Protein AF-A0A8R2AAB5-F1 (afdb_monomer_lite)

pLDDT: mean 83.68, std 8.94, range [48.75, 91.06]

Secondary structure (DSSP, 8-state):
--BBSSTT---BTTT-TT--EEEPPSSHHHHHH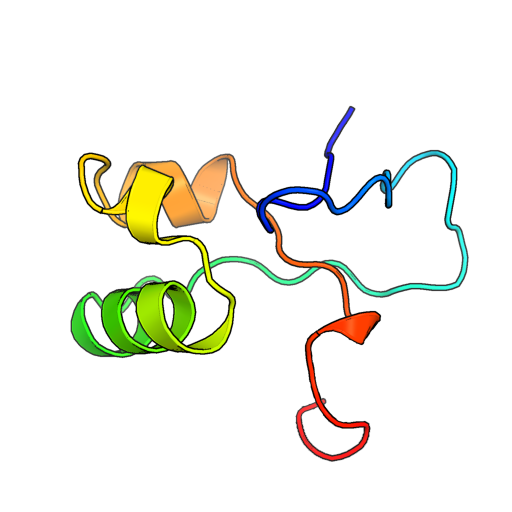HHHHTT-GGGTTS-HHHHHHH-EEEGGGS-TT--

Radius of gyration: 11.23 Å; chains: 1; bounding box: 31×19×29 Å

Organism: Acyrthosiphon pisum (NCBI:txid7029)

InterPro domains:
  IPR006612 THAP-type zinc finger [PF05485] (4-64)
  IPR006612 THAP-type zinc finger [PS50950] (1-67)
  IPR026516 THAP domain-containing protein 1/10 [PTHR46600] (1-67)
  IPR038441 THAP-type zinc finger superfamily [G3DSA:6.20.210.20] (6-67)

Foldseek 3Di:
DAFALAPPGRDDCVPDVPKDWAAQDLDPVSNVVCCVQSVNVVCVVDDSVCRRPRHTHIRVSPDPVPD

Sequence (67 aa):
MTTCAVKFCDNKMSLTKNISYFRFPSDPLRCKQWMEKCQTEHLLKKDATILYKNYRVCGVHFEDKCF

Structure (mmCIF, N/CA/C/O backbone):
data_AF-A0A8R2AAB5-F1
#
_entry.id   AF-A0A8R2AAB5-F1
#
loop_
_atom_site.group_PDB
_atom_site.id
_atom_site.type_symbol
_atom_site.label_atom_id
_atom_site.label_alt_id
_atom_site.label_comp_id
_atom_site.label_asym_id
_atom_site.label_entity_id
_atom_site.label_seq_id
_atom_site.pdbx_PDB_ins_code
_atom_site.Cartn_x
_atom_site.Cartn_y
_atom_site.Cartn_z
_atom_site.occupancy
_atom_site.B_iso_or_equiv
_atom_site.auth_seq_id
_atom_site.auth_comp_id
_atom_site.auth_asym_id
_atom_site.auth_atom_id
_atom_site.pdbx_PDB_model_num
ATOM 1 N N . MET A 1 1 ? 12.696 7.244 7.029 1.00 58.69 1 MET A N 1
ATOM 2 C CA . MET A 1 1 ? 12.702 6.329 5.864 1.00 58.69 1 MET A CA 1
ATOM 3 C C . MET A 1 1 ? 11.294 5.804 5.674 1.00 58.69 1 MET A C 1
ATOM 5 O O . MET A 1 1 ? 10.704 5.371 6.654 1.00 58.69 1 MET A O 1
ATOM 9 N N . THR A 1 2 ? 10.744 5.879 4.465 1.00 74.88 2 THR A N 1
ATOM 10 C CA . THR A 1 2 ? 9.385 5.395 4.184 1.00 74.88 2 THR A CA 1
ATOM 11 C C . THR A 1 2 ? 9.479 4.018 3.537 1.00 74.88 2 THR A C 1
ATOM 13 O O . THR A 1 2 ? 9.939 3.897 2.402 1.00 74.88 2 THR A O 1
ATOM 16 N N . THR A 1 3 ? 9.107 2.985 4.286 1.00 87.62 3 THR A N 1
ATOM 17 C CA . THR A 1 3 ? 9.032 1.596 3.810 1.00 87.62 3 THR A CA 1
ATOM 18 C C . THR A 1 3 ? 7.631 1.317 3.283 1.00 87.62 3 THR A C 1
ATOM 20 O O . THR A 1 3 ? 6.667 1.967 3.703 1.00 87.62 3 THR A O 1
ATOM 23 N N . CYS A 1 4 ? 7.511 0.369 2.358 1.00 90.81 4 CYS A N 1
ATOM 24 C CA . CYS A 1 4 ? 6.212 -0.124 1.941 1.00 90.81 4 CYS A CA 1
ATOM 25 C C . CYS A 1 4 ? 5.421 -0.676 3.139 1.00 90.81 4 CYS A C 1
ATOM 27 O O . CYS A 1 4 ? 5.963 -1.347 4.012 1.00 90.81 4 CYS A O 1
ATOM 29 N N . ALA A 1 5 ? 4.129 -0.371 3.170 1.00 90.56 5 ALA A N 1
ATOM 30 C CA . ALA A 1 5 ? 3.199 -0.824 4.191 1.00 90.56 5 ALA A CA 1
ATOM 31 C C . ALA A 1 5 ? 2.789 -2.298 4.027 1.00 90.56 5 ALA A C 1
ATOM 33 O O . ALA A 1 5 ? 2.222 -2.866 4.954 1.00 90.56 5 ALA A O 1
ATOM 34 N N . VAL A 1 6 ? 3.041 -2.905 2.862 1.00 89.25 6 VAL A N 1
ATOM 35 C CA . VAL A 1 6 ? 2.693 -4.302 2.568 1.00 89.25 6 VAL A CA 1
ATOM 36 C C . VAL A 1 6 ? 3.546 -5.243 3.400 1.00 89.25 6 VAL A C 1
ATOM 38 O O . VAL A 1 6 ? 4.763 -5.083 3.507 1.00 89.25 6 VAL A O 1
ATOM 41 N N . LYS A 1 7 ? 2.892 -6.233 4.012 1.00 83.69 7 LYS A N 1
ATOM 42 C CA . LYS A 1 7 ? 3.571 -7.227 4.839 1.00 83.69 7 LYS A CA 1
ATOM 43 C C . LYS A 1 7 ? 4.585 -7.987 3.974 1.00 83.69 7 LYS A C 1
ATOM 45 O O . LYS A 1 7 ? 4.242 -8.420 2.882 1.00 83.69 7 LYS A O 1
ATOM 50 N N . PHE A 1 8 ? 5.810 -8.147 4.477 1.00 84.19 8 PHE A N 1
ATOM 51 C CA . PHE A 1 8 ? 6.932 -8.783 3.766 1.00 84.19 8 PHE A CA 1
ATOM 52 C C . PHE A 1 8 ? 7.430 -8.040 2.515 1.00 84.19 8 PHE A C 1
ATOM 54 O O . PHE A 1 8 ? 8.147 -8.620 1.706 1.00 84.19 8 PHE A O 1
ATOM 61 N N . CYS A 1 9 ? 7.089 -6.759 2.350 1.00 87.81 9 CYS A N 1
ATOM 62 C CA . CYS A 1 9 ? 7.669 -5.938 1.295 1.00 87.81 9 CYS A CA 1
ATOM 63 C C . CYS A 1 9 ? 8.867 -5.136 1.819 1.00 87.81 9 CYS A C 1
ATOM 65 O O . CYS A 1 9 ? 8.718 -4.235 2.646 1.00 87.81 9 CYS A O 1
ATOM 67 N N . ASP A 1 10 ? 10.051 -5.422 1.279 1.00 86.38 10 ASP A N 1
ATOM 68 C CA . ASP A 1 10 ? 11.302 -4.753 1.656 1.00 86.38 10 ASP A CA 1
ATOM 69 C C . ASP A 1 10 ? 11.594 -3.479 0.848 1.00 86.38 10 ASP A C 1
ATOM 71 O O . ASP A 1 10 ? 12.631 -2.835 1.039 1.00 86.38 10 ASP A O 1
ATOM 75 N N . ASN A 1 11 ? 10.673 -3.068 -0.032 1.00 89.00 11 ASN A N 1
ATOM 76 C CA . ASN A 1 11 ? 10.832 -1.856 -0.828 1.00 89.00 11 ASN A CA 1
ATOM 77 C C . ASN A 1 11 ? 10.831 -0.615 0.070 1.00 89.00 11 ASN A C 1
ATOM 79 O O . ASN A 1 11 ? 9.838 -0.273 0.724 1.00 89.00 11 ASN A O 1
ATOM 83 N N . LYS A 1 12 ? 11.938 0.126 0.033 1.00 86.88 12 LYS A N 1
ATOM 84 C CA . LYS A 1 12 ? 12.136 1.373 0.779 1.00 86.88 12 LYS A CA 1
ATOM 85 C C . LYS A 1 12 ? 12.331 2.514 -0.197 1.00 86.88 12 LYS A C 1
ATOM 87 O O . LYS A 1 12 ? 13.198 2.431 -1.060 1.00 86.88 12 LYS A O 1
ATOM 92 N N . MET A 1 13 ? 11.611 3.613 0.013 1.00 83.25 13 MET A N 1
ATOM 93 C CA . MET A 1 13 ? 11.626 4.769 -0.891 1.00 83.25 13 MET A CA 1
ATOM 94 C C . MET A 1 13 ? 13.030 5.362 -1.081 1.00 83.25 13 MET A C 1
ATOM 96 O O . MET A 1 13 ? 13.332 5.935 -2.118 1.00 83.25 13 MET A O 1
ATOM 100 N N . SER A 1 14 ? 13.913 5.189 -0.095 1.00 83.00 14 SER A N 1
ATOM 101 C CA . SER A 1 14 ? 15.319 5.596 -0.170 1.00 83.00 14 SER A CA 1
ATOM 102 C C . SER A 1 14 ? 16.213 4.658 -0.991 1.00 83.00 14 SER A C 1
ATOM 104 O O . SER A 1 14 ? 17.277 5.085 -1.424 1.00 83.00 14 SER A O 1
ATOM 106 N N . LEU A 1 15 ? 15.823 3.392 -1.172 1.00 83.88 15 LEU A N 1
ATOM 107 C CA . LEU A 1 15 ? 16.613 2.364 -1.863 1.00 83.88 15 LEU A CA 1
ATOM 108 C C . LEU A 1 15 ? 16.102 2.099 -3.283 1.00 83.88 15 LEU A C 1
ATOM 110 O O . LEU A 1 15 ? 16.898 1.869 -4.188 1.00 83.88 15 LEU A O 1
ATOM 114 N N . THR A 1 16 ? 14.790 2.166 -3.504 1.00 82.62 16 THR A N 1
ATOM 115 C CA . THR A 1 16 ? 14.174 1.870 -4.802 1.00 82.62 16 THR A CA 1
ATOM 116 C C . THR A 1 16 ? 13.786 3.156 -5.522 1.00 82.62 16 THR A C 1
ATOM 118 O O . THR A 1 16 ? 12.684 3.675 -5.346 1.00 82.62 16 THR A O 1
ATOM 121 N N . LYS A 1 17 ? 14.706 3.674 -6.345 1.00 75.75 17 LYS A N 1
ATOM 122 C CA . LYS A 1 17 ? 14.542 4.960 -7.048 1.00 75.75 17 LYS A CA 1
ATOM 123 C C . LYS A 1 17 ? 13.547 4.941 -8.221 1.00 75.75 17 LYS A C 1
ATOM 125 O O . LYS A 1 17 ? 13.103 6.005 -8.624 1.00 75.75 17 LYS A O 1
ATOM 130 N N . ASN A 1 18 ? 13.166 3.764 -8.725 1.00 83.56 18 ASN A N 1
ATOM 131 C CA . ASN A 1 18 ? 12.303 3.611 -9.910 1.00 83.56 18 ASN A CA 1
ATOM 132 C C . ASN A 1 18 ? 10.887 3.110 -9.583 1.00 83.56 18 ASN A C 1
ATOM 134 O O . ASN A 1 18 ? 10.210 2.567 -10.449 1.00 83.56 18 ASN A O 1
ATOM 138 N N . ILE A 1 19 ? 10.449 3.233 -8.329 1.00 87.75 19 ILE A N 1
ATOM 139 C CA . ILE A 1 19 ? 9.140 2.744 -7.892 1.00 87.75 19 ILE A CA 1
ATOM 140 C C . ILE A 1 19 ? 8.367 3.906 -7.277 1.00 87.75 19 ILE A C 1
ATOM 142 O O . ILE A 1 19 ? 8.864 4.590 -6.382 1.00 87.75 19 ILE A O 1
ATOM 146 N N . SER A 1 20 ? 7.133 4.109 -7.733 1.00 88.81 20 SER A N 1
ATOM 147 C CA . SER A 1 20 ? 6.221 5.091 -7.145 1.00 88.81 20 SER A CA 1
ATOM 148 C C . SER A 1 20 ? 5.724 4.633 -5.774 1.00 88.81 20 SER A C 1
ATOM 150 O O . SER A 1 20 ? 5.549 3.443 -5.527 1.00 88.81 20 SER A O 1
ATOM 152 N N . TYR A 1 21 ? 5.461 5.576 -4.872 1.00 89.12 21 TYR A N 1
ATOM 153 C CA . TYR A 1 21 ? 4.924 5.296 -3.540 1.00 89.12 21 TYR A CA 1
ATOM 154 C C . TYR A 1 21 ? 3.605 6.029 -3.341 1.00 89.12 21 TYR A C 1
ATOM 156 O O . TYR A 1 21 ? 3.566 7.258 -3.261 1.00 89.12 21 TYR A O 1
ATOM 164 N N . PHE A 1 22 ? 2.529 5.268 -3.196 1.00 89.25 22 PHE A N 1
ATOM 165 C CA . PHE A 1 22 ? 1.176 5.791 -3.116 1.00 89.25 22 PHE A CA 1
ATOM 166 C C . PHE A 1 22 ? 0.679 5.892 -1.684 1.00 89.25 22 PHE A C 1
ATOM 168 O O . PHE A 1 22 ? 0.994 5.057 -0.836 1.00 89.25 22 PHE A O 1
ATOM 175 N N . ARG A 1 23 ? -0.100 6.938 -1.407 1.00 90.75 23 ARG A N 1
ATOM 176 C CA . ARG A 1 23 ? -0.745 7.144 -0.104 1.00 90.75 23 ARG A CA 1
ATOM 177 C C . ARG A 1 23 ? -1.981 6.265 -0.006 1.00 90.75 23 ARG A C 1
ATOM 179 O O . ARG A 1 23 ? -2.653 6.058 -1.009 1.00 90.75 23 ARG A O 1
ATOM 186 N N . PHE A 1 24 ? -2.316 5.839 1.209 1.00 89.81 24 PHE A N 1
ATOM 187 C CA . PHE A 1 24 ? -3.649 5.298 1.456 1.00 89.81 24 PHE A CA 1
ATOM 188 C C . PHE A 1 24 ? -4.715 6.344 1.103 1.00 89.81 24 PHE A C 1
ATOM 190 O O . PHE A 1 24 ? -4.472 7.527 1.336 1.00 89.81 24 PHE A O 1
ATOM 197 N N . PRO A 1 25 ? -5.877 5.949 0.564 1.00 86.62 25 PRO A N 1
ATOM 198 C CA . PRO A 1 25 ? -6.994 6.858 0.336 1.00 86.62 25 PRO A CA 1
ATOM 199 C C . PRO A 1 25 ? -7.469 7.509 1.643 1.00 86.62 25 PRO A C 1
ATOM 201 O O . PRO A 1 25 ? -7.473 6.871 2.694 1.00 86.62 25 PRO A O 1
ATOM 204 N N . SER A 1 26 ? -7.915 8.767 1.577 1.00 84.00 26 SER A N 1
ATOM 205 C CA . SER A 1 26 ? -8.614 9.427 2.693 1.00 84.00 26 SER A CA 1
ATOM 206 C C . SER A 1 26 ? 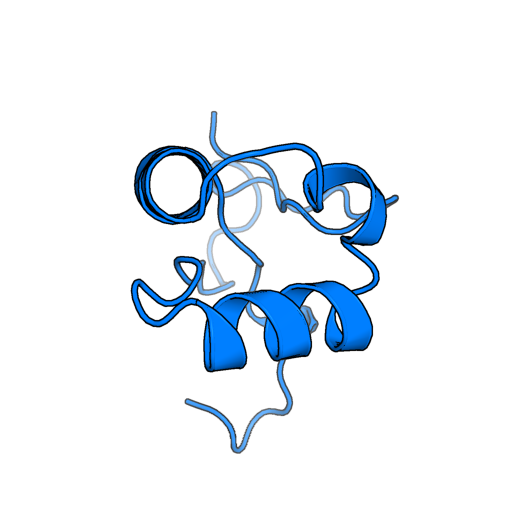-10.028 8.880 2.902 1.00 84.00 26 SER A C 1
ATOM 208 O O . SER A 1 26 ? -10.555 8.955 4.008 1.00 84.00 26 SER A O 1
ATOM 210 N N . ASP A 1 27 ? -10.629 8.332 1.845 1.00 87.31 27 ASP A N 1
ATOM 211 C CA . ASP A 1 27 ? -11.932 7.680 1.890 1.00 87.31 27 ASP A CA 1
ATOM 212 C C . ASP A 1 27 ? -11.848 6.346 2.663 1.00 87.31 27 ASP A C 1
ATOM 214 O O . ASP A 1 27 ? -11.071 5.469 2.268 1.00 87.31 27 ASP A O 1
ATOM 218 N N . PRO A 1 28 ? -12.628 6.157 3.745 1.00 84.19 28 PRO A N 1
ATOM 219 C CA . PRO A 1 28 ? -12.549 4.960 4.582 1.00 84.19 28 PRO A CA 1
ATOM 220 C C . PRO A 1 28 ? -12.868 3.659 3.841 1.00 84.19 28 PRO A C 1
ATOM 222 O O . PRO A 1 28 ? -12.239 2.633 4.108 1.00 84.19 28 PRO A O 1
ATOM 225 N N . LEU A 1 29 ? -13.815 3.688 2.897 1.00 87.94 29 LEU A N 1
ATOM 226 C CA . LEU A 1 29 ? -14.226 2.500 2.151 1.00 87.94 29 LEU A CA 1
ATOM 227 C C . LEU A 1 29 ? -13.114 2.051 1.197 1.00 87.94 29 LEU A C 1
ATOM 229 O O . LEU A 1 29 ? -12.713 0.885 1.219 1.00 87.94 29 LEU A O 1
ATOM 233 N N . ARG A 1 30 ? -12.548 2.984 0.425 1.00 86.94 30 ARG A N 1
ATOM 234 C CA . ARG A 1 30 ? -11.389 2.720 -0.440 1.00 86.94 30 ARG A CA 1
ATOM 235 C C . ARG A 1 30 ? -10.156 2.332 0.364 1.00 86.94 30 ARG A C 1
ATOM 237 O O . ARG A 1 30 ? -9.405 1.463 -0.068 1.00 86.94 30 ARG A O 1
ATOM 244 N N . CYS A 1 31 ? -9.946 2.945 1.529 1.00 87.75 31 CYS A N 1
ATOM 245 C CA . CYS A 1 31 ? -8.852 2.587 2.426 1.00 87.75 31 CYS A CA 1
ATOM 246 C C . CYS A 1 31 ? -8.981 1.131 2.898 1.00 87.75 31 CYS A C 1
ATOM 248 O O . CYS A 1 31 ? -8.004 0.386 2.853 1.00 87.75 31 CYS A O 1
ATOM 250 N N . LYS A 1 32 ? -10.194 0.685 3.251 1.00 86.38 32 LYS A N 1
ATOM 251 C CA . LYS A 1 32 ? -10.459 -0.718 3.596 1.00 86.38 32 LYS A CA 1
ATOM 252 C C . LYS A 1 32 ? -10.199 -1.666 2.425 1.00 86.38 32 LYS A C 1
ATOM 254 O O . LYS A 1 32 ? -9.490 -2.651 2.603 1.00 86.38 32 LYS A O 1
ATOM 259 N N . GLN A 1 33 ? -10.684 -1.334 1.229 1.00 87.38 33 GLN A N 1
ATOM 260 C CA . GLN A 1 33 ? -10.418 -2.128 0.023 1.00 87.38 33 GLN A CA 1
ATOM 261 C C . GLN A 1 33 ? -8.917 -2.231 -0.273 1.00 87.38 33 GLN A C 1
ATOM 263 O O . GLN A 1 33 ? -8.423 -3.305 -0.604 1.00 87.38 33 GLN A O 1
ATOM 268 N N . TRP A 1 34 ? -8.175 -1.132 -0.117 1.00 88.38 34 TRP A N 1
ATOM 269 C CA . TRP A 1 34 ? -6.715 -1.135 -0.211 1.00 88.38 34 TRP A CA 1
ATOM 270 C C . TRP A 1 34 ? -6.080 -2.045 0.832 1.00 88.38 34 TRP A C 1
ATOM 272 O O . TRP A 1 34 ? -5.151 -2.782 0.506 1.00 88.38 34 TRP A O 1
ATOM 282 N N . MET A 1 35 ? -6.582 -2.020 2.067 1.00 86.69 35 MET A N 1
ATOM 283 C CA . MET A 1 35 ? -6.062 -2.871 3.129 1.00 86.69 35 MET A CA 1
ATOM 284 C C . MET A 1 35 ? -6.232 -4.359 2.829 1.00 86.69 35 MET A C 1
ATOM 286 O O . MET A 1 35 ? -5.276 -5.117 2.995 1.00 86.69 35 MET A O 1
ATOM 290 N N . GLU A 1 36 ? -7.395 -4.749 2.316 1.00 86.00 36 GLU A N 1
ATOM 291 C CA . GLU A 1 36 ? -7.697 -6.125 1.908 1.00 86.00 36 GLU A CA 1
ATOM 292 C C . GLU A 1 36 ? -6.869 -6.541 0.679 1.00 86.00 36 GLU A C 1
ATOM 294 O O . GLU A 1 36 ? -6.190 -7.566 0.694 1.00 86.00 36 GLU A O 1
ATOM 299 N N . LYS A 1 37 ? -6.849 -5.719 -0.378 1.00 84.81 37 LYS A N 1
ATOM 300 C CA . LYS A 1 37 ? -6.163 -6.039 -1.644 1.00 84.81 37 LYS A CA 1
ATOM 301 C C . LYS A 1 37 ? -4.640 -6.036 -1.530 1.00 84.81 37 LYS A C 1
ATOM 303 O O . LYS A 1 37 ? -3.987 -6.874 -2.139 1.00 84.81 37 LYS A O 1
ATOM 308 N N . CYS A 1 38 ? -4.073 -5.124 -0.741 1.00 84.19 38 CYS A N 1
ATOM 309 C CA . CYS A 1 38 ? -2.625 -5.022 -0.540 1.00 84.19 38 CYS A CA 1
ATOM 310 C C . CYS A 1 38 ? -2.124 -5.900 0.621 1.00 84.19 38 CYS A C 1
ATOM 312 O O . CYS A 1 38 ? -0.982 -5.739 1.045 1.00 84.19 38 CYS A O 1
ATOM 314 N N . GLN A 1 39 ? -2.965 -6.775 1.193 1.00 83.25 39 GLN A N 1
ATOM 315 C CA . GLN A 1 39 ? -2.621 -7.623 2.346 1.00 83.25 39 GLN A CA 1
ATOM 316 C C . GLN A 1 39 ? -2.053 -6.819 3.537 1.00 83.25 39 GLN A C 1
ATOM 318 O O . GLN A 1 39 ? -1.147 -7.248 4.260 1.00 83.25 39 GLN A O 1
ATOM 323 N N . THR A 1 40 ? -2.594 -5.617 3.755 1.00 84.88 40 THR A 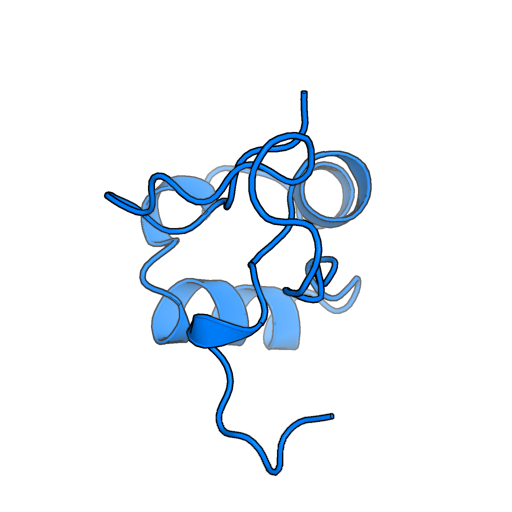N 1
ATOM 324 C CA . THR A 1 40 ? -2.227 -4.720 4.865 1.00 84.88 40 THR A CA 1
ATOM 325 C C . THR A 1 40 ? -3.250 -4.748 5.996 1.00 84.88 40 THR A C 1
ATOM 327 O O . THR A 1 40 ? -3.417 -3.784 6.731 1.00 84.88 40 THR A O 1
ATOM 330 N N . GLU A 1 41 ? -3.895 -5.892 6.206 1.00 84.38 41 GLU A N 1
ATOM 331 C CA . GLU A 1 41 ? -4.898 -6.114 7.258 1.00 84.38 41 GLU A CA 1
ATOM 332 C C . GLU A 1 41 ? -4.366 -5.827 8.672 1.00 84.38 41 GLU A C 1
ATOM 334 O O . GLU A 1 41 ? -5.102 -5.398 9.556 1.00 84.38 41 GLU A O 1
ATOM 339 N N . HIS A 1 42 ? -3.056 -5.972 8.890 1.00 83.94 42 HIS A N 1
ATOM 340 C CA . HIS A 1 42 ? -2.398 -5.594 10.145 1.00 83.94 42 HIS A CA 1
ATOM 341 C C . HIS A 1 42 ? -2.519 -4.090 10.474 1.00 83.94 42 HIS A C 1
ATOM 343 O O . HIS A 1 42 ? -2.270 -3.684 11.612 1.00 83.94 42 HIS A O 1
ATOM 349 N N . LEU A 1 43 ? -2.916 -3.266 9.499 1.00 85.19 43 LEU A N 1
ATOM 350 C CA . LEU A 1 43 ? -3.167 -1.836 9.635 1.00 85.19 43 LEU A CA 1
ATOM 351 C C . LEU A 1 43 ? -4.641 -1.490 9.888 1.00 85.19 43 LEU A C 1
ATOM 353 O O . LEU A 1 43 ? -4.910 -0.339 10.220 1.00 85.19 43 LEU A O 1
ATOM 357 N 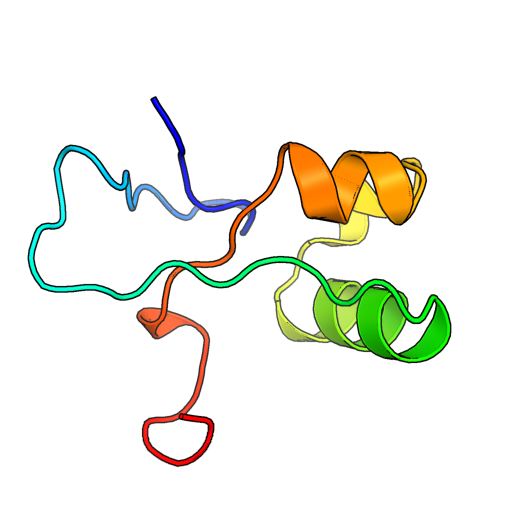N . LEU A 1 44 ? -5.572 -2.457 9.842 1.00 80.19 44 LEU A N 1
ATOM 358 C CA . LEU A 1 44 ? -7.013 -2.237 10.083 1.00 80.19 44 LEU A CA 1
ATOM 359 C C . LEU A 1 44 ? -7.320 -1.615 11.451 1.00 80.19 44 LEU A C 1
ATOM 361 O O . LEU A 1 44 ? -8.363 -0.999 11.635 1.00 80.19 44 LEU A O 1
ATOM 365 N N . LYS A 1 45 ? -6.410 -1.766 12.419 1.00 83.31 45 LYS A N 1
ATOM 366 C CA . LYS A 1 45 ? -6.531 -1.176 13.760 1.00 83.31 45 LYS A CA 1
ATOM 367 C C . LYS A 1 45 ? -6.175 0.318 13.809 1.00 83.31 45 LYS A C 1
ATOM 369 O O . LYS A 1 45 ? -6.241 0.907 14.882 1.00 83.31 45 LYS A O 1
ATOM 374 N N . LYS A 1 46 ? -5.722 0.915 12.701 1.00 84.81 46 LYS A N 1
ATOM 375 C CA . LYS A 1 46 ? -5.292 2.318 12.621 1.00 84.81 46 LYS A CA 1
ATOM 376 C C . LYS A 1 46 ? -6.298 3.147 11.831 1.00 84.81 46 LYS A C 1
ATOM 378 O O . LYS A 1 46 ? -6.842 2.696 10.830 1.00 84.81 46 LYS A O 1
ATOM 383 N N . ASP A 1 47 ? -6.451 4.399 12.239 1.00 86.06 47 ASP A N 1
ATOM 384 C CA . ASP A 1 47 ? -7.274 5.375 11.532 1.00 86.06 47 ASP A CA 1
ATOM 385 C C . ASP A 1 47 ? -6.778 5.673 10.113 1.00 86.06 47 ASP A C 1
ATOM 387 O O . ASP A 1 47 ? -5.575 5.823 9.870 1.00 86.06 47 ASP A O 1
ATOM 391 N N . ALA A 1 48 ? -7.719 5.888 9.188 1.00 84.25 48 ALA A N 1
ATOM 392 C CA . ALA A 1 48 ? -7.428 6.253 7.800 1.00 84.25 48 ALA A CA 1
ATOM 393 C C . ALA A 1 48 ? -6.568 7.528 7.694 1.00 84.25 48 ALA A C 1
ATOM 395 O O . ALA A 1 48 ? -5.704 7.633 6.824 1.00 84.25 48 ALA A O 1
ATOM 396 N N . THR A 1 49 ? -6.730 8.475 8.621 1.00 86.00 49 THR A N 1
ATOM 397 C CA . THR A 1 49 ? -5.915 9.700 8.684 1.00 86.00 49 THR A CA 1
ATOM 398 C C . THR A 1 49 ? -4.454 9.413 9.047 1.00 86.00 49 THR A C 1
ATOM 400 O O . THR A 1 49 ? -3.541 10.021 8.477 1.00 86.00 49 THR A O 1
ATOM 403 N N . ILE A 1 50 ? -4.213 8.459 9.953 1.00 87.31 50 ILE A N 1
ATOM 404 C CA . ILE A 1 50 ? -2.873 7.988 10.325 1.00 87.31 50 ILE A CA 1
ATOM 405 C C . ILE A 1 50 ? -2.244 7.252 9.141 1.00 87.31 50 ILE A C 1
ATOM 407 O O . ILE A 1 50 ? -1.065 7.478 8.844 1.00 87.31 50 ILE A O 1
ATOM 411 N N . LEU A 1 51 ? -3.027 6.417 8.452 1.00 87.81 51 LEU A N 1
ATOM 412 C CA . LEU A 1 51 ? -2.601 5.673 7.266 1.00 87.81 51 LEU A CA 1
ATOM 413 C C . LEU A 1 51 ? -2.207 6.611 6.121 1.00 87.81 51 LEU A C 1
ATOM 415 O O . LEU A 1 51 ? -1.096 6.509 5.600 1.00 87.81 51 LEU A O 1
ATOM 419 N N . TYR A 1 52 ? -3.045 7.596 5.804 1.00 87.44 52 TYR A N 1
ATOM 420 C C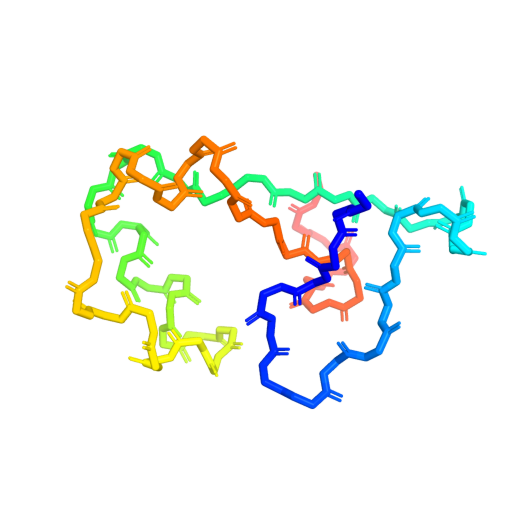A . TYR A 1 52 ? -2.778 8.604 4.774 1.00 87.44 52 TYR A CA 1
ATOM 421 C C . TYR A 1 52 ? -1.459 9.363 5.016 1.00 87.44 52 TYR A C 1
ATOM 423 O O . TYR A 1 52 ? -0.655 9.564 4.093 1.00 87.44 52 TYR A O 1
ATOM 431 N N . LYS A 1 53 ? -1.217 9.777 6.269 1.00 87.81 53 LYS A N 1
ATOM 432 C CA . LYS A 1 53 ? -0.033 10.565 6.644 1.00 87.81 53 LYS A CA 1
ATOM 433 C C . LYS A 1 53 ? 1.247 9.732 6.668 1.00 87.81 53 LYS A C 1
ATOM 435 O O . LYS A 1 53 ? 2.252 10.171 6.112 1.00 87.81 53 LYS A O 1
ATOM 440 N N . ASN A 1 54 ? 1.211 8.554 7.289 1.00 87.44 54 ASN A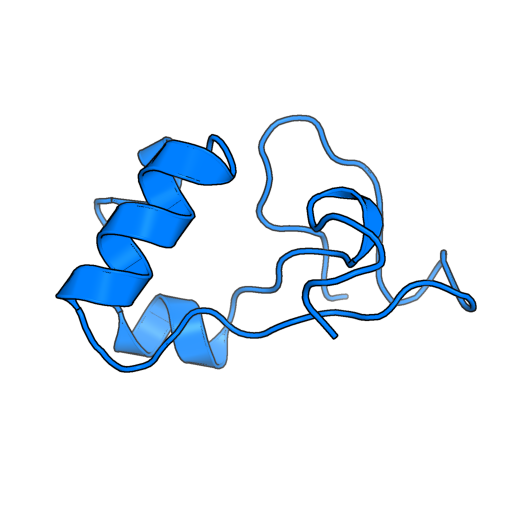 N 1
ATOM 441 C CA . ASN A 1 54 ? 2.429 7.833 7.673 1.00 87.44 54 ASN A CA 1
ATOM 442 C C . ASN A 1 54 ? 2.753 6.626 6.789 1.00 87.44 54 ASN A C 1
ATOM 444 O O . ASN A 1 54 ? 3.895 6.172 6.790 1.00 87.44 54 ASN A O 1
ATOM 448 N N . TYR A 1 55 ? 1.782 6.104 6.038 1.00 89.44 55 TYR A N 1
ATOM 449 C CA . TYR A 1 55 ? 1.938 4.849 5.312 1.00 89.44 55 TYR A CA 1
ATOM 450 C C . TYR A 1 55 ? 1.907 5.060 3.796 1.00 89.44 55 TYR A C 1
ATOM 452 O O . TYR A 1 55 ? 1.221 5.941 3.258 1.00 89.44 55 TYR A O 1
ATOM 460 N N . ARG A 1 56 ? 2.700 4.248 3.093 1.00 90.56 56 ARG A N 1
ATOM 461 C CA . ARG A 1 56 ? 2.756 4.210 1.631 1.00 90.56 56 ARG A CA 1
ATOM 462 C C . ARG A 1 56 ? 2.784 2.773 1.136 1.00 90.56 56 ARG A C 1
ATOM 464 O O . ARG A 1 56 ? 3.465 1.940 1.726 1.00 90.56 56 ARG A O 1
ATOM 471 N N . VAL A 1 57 ? 2.123 2.507 0.020 1.00 90.81 57 VAL A N 1
ATOM 472 C CA . VAL A 1 57 ? 2.250 1.247 -0.723 1.00 90.81 57 VAL A CA 1
ATOM 473 C C . VAL A 1 57 ? 3.095 1.518 -1.963 1.00 90.81 57 VAL A C 1
ATOM 475 O O . VAL A 1 57 ? 2.929 2.551 -2.607 1.00 90.81 57 VAL A O 1
ATOM 478 N N . CYS A 1 58 ? 4.058 0.648 -2.259 1.00 91.06 58 CYS A N 1
ATOM 479 C CA . CYS A 1 58 ? 4.916 0.830 -3.425 1.00 91.06 58 CYS A CA 1
ATOM 480 C C . CYS A 1 58 ? 4.213 0.329 -4.696 1.00 91.06 58 CYS A C 1
ATOM 482 O O . CYS A 1 58 ? 3.361 -0.556 -4.633 1.00 91.06 58 CYS A O 1
ATOM 484 N N . GLY A 1 59 ? 4.573 0.911 -5.838 1.00 88.44 59 GLY A N 1
ATOM 485 C CA . GLY A 1 59 ? 3.915 0.727 -7.130 1.00 88.44 59 GLY A CA 1
ATOM 486 C C . GLY A 1 59 ? 3.876 -0.709 -7.638 1.00 88.44 59 GLY A C 1
ATOM 487 O O . GLY A 1 59 ? 2.981 -1.036 -8.395 1.00 88.44 59 GLY A O 1
ATOM 488 N N . VAL A 1 60 ? 4.774 -1.580 -7.169 1.00 88.00 60 VAL A N 1
ATOM 489 C CA . VAL A 1 60 ? 4.821 -2.999 -7.580 1.00 88.00 60 VAL A CA 1
ATOM 490 C C . VAL A 1 60 ? 3.600 -3.806 -7.133 1.00 88.00 60 VAL A C 1
ATOM 492 O O . VAL A 1 60 ? 3.399 -4.916 -7.607 1.00 88.00 60 VAL A O 1
ATOM 495 N N . HIS A 1 61 ? 2.815 -3.283 -6.184 1.00 86.50 61 HIS A N 1
ATOM 496 C CA . HIS A 1 61 ? 1.570 -3.909 -5.725 1.00 86.50 61 HIS A CA 1
ATOM 497 C C . HIS A 1 61 ? 0.340 -3.425 -6.495 1.00 86.50 61 HIS A C 1
ATOM 499 O O . HIS A 1 61 ? -0.773 -3.859 -6.203 1.00 86.50 61 HIS A O 1
ATOM 505 N N . PHE A 1 62 ? 0.531 -2.520 -7.450 1.00 82.44 62 PHE A N 1
ATOM 506 C CA . PHE A 1 62 ? -0.506 -2.047 -8.348 1.00 82.44 62 PHE A CA 1
ATOM 507 C C . PHE A 1 62 ? -0.215 -2.594 -9.741 1.00 82.44 62 PHE A C 1
ATOM 509 O O . PHE A 1 62 ? 0.940 -2.695 -10.145 1.00 82.44 62 PHE A O 1
ATOM 516 N N . GLU A 1 63 ? -1.261 -2.963 -10.474 1.00 73.94 63 GLU A N 1
ATOM 517 C CA . GLU A 1 63 ? -1.106 -3.295 -11.888 1.00 73.94 63 GLU A CA 1
ATOM 518 C C . GLU A 1 63 ? -0.657 -2.041 -12.656 1.00 73.94 63 GLU A C 1
ATOM 520 O O . GLU A 1 63 ? -1.070 -0.927 -12.322 1.00 73.94 63 GLU A O 1
ATOM 525 N N . ASP A 1 64 ? 0.131 -2.210 -13.723 1.00 60.28 64 ASP A N 1
ATOM 526 C CA . ASP A 1 64 ? 0.601 -1.117 -14.596 1.00 60.28 64 ASP A CA 1
ATOM 527 C C . ASP A 1 64 ? -0.527 -0.201 -15.120 1.00 60.28 64 ASP A C 1
ATOM 529 O O . ASP A 1 64 ? -0.277 0.927 -15.532 1.00 60.28 64 ASP A O 1
ATOM 533 N N . LYS A 1 65 ? -1.787 -0.658 -15.082 1.00 52.75 65 LYS A N 1
ATOM 534 C CA . LYS A 1 65 ? -2.977 0.093 -15.516 1.00 52.75 65 LYS A CA 1
ATOM 535 C C . LYS A 1 65 ? -3.698 0.859 -14.397 1.00 52.75 65 LYS A C 1
ATOM 537 O O . LYS A 1 65 ? -4.786 1.378 -14.631 1.00 52.75 65 LYS A O 1
ATOM 542 N N . CYS A 1 66 ? -3.135 0.926 -13.192 1.00 53.62 66 CYS A N 1
ATOM 543 C CA . CYS A 1 66 ? -3.719 1.640 -12.049 1.00 53.62 66 CYS A CA 1
ATOM 544 C C . CYS A 1 66 ? -3.070 3.010 -11.760 1.00 53.62 66 CYS A C 1
ATOM 546 O O . CYS A 1 66 ? -3.302 3.559 -10.680 1.00 53.62 66 CYS A O 1
ATOM 548 N N . PHE A 1 67 ? -2.258 3.533 -12.685 1.00 48.75 67 PHE A N 1
ATOM 549 C CA . PHE A 1 67 ? -1.511 4.790 -12.553 1.00 48.75 67 PHE A CA 1
ATOM 550 C C . PHE A 1 67 ? -2.230 5.978 -13.198 1.00 48.75 67 PHE A C 1
ATOM 552 O O . PHE A 1 67 ? -2.807 5.799 -14.293 1.00 48.75 67 PHE A O 1
#